Protein AF-A0A3A5HER8-F1 (afdb_monomer)

Sequence (138 aa):
MHWGRLGAILGGTGLFFTIILIFAYPQL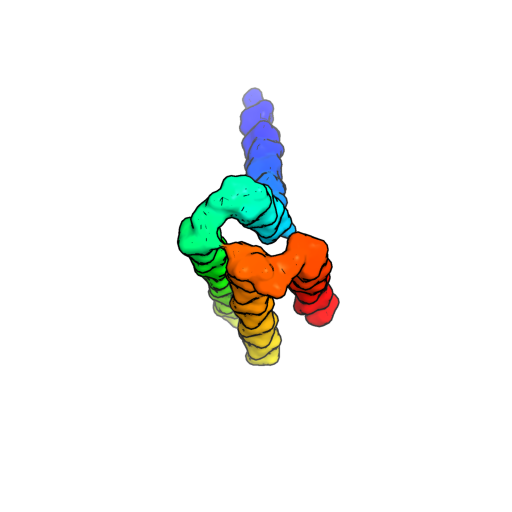DFDQQLIISAENDASSSFLISQIENESIKERITAKNKFMLFLLNTKYWFQIGKFDESDIVFQRKLYEQEISLIDEQEQLRKDFVAKKITRDEFLINSMQYKKGFFFDRLG

Mean predicted aligned error: 11.9 Å

Foldseek 3Di:
DPPPPVCCVVVVVVVVVVVVVCVVDPPVVLLVVLVVCLVVVNDLVVSLVVLVVVLVVQLVVLVVVLVVVVVCLVVVPVPHDDDPVVNVLSVVVSVVSNVLSVVLSVLSSCVSVVVDDPVRSVVVVVVSVVVNVPSVPD

Nearest PDB structures (foldseek):
  5j0l-assembly1_A  TM=4.727E-01  e=4.514E+00  synthetic construct
  2y3d-assembly1_A  TM=3.557E-01  e=8.432E+00  Cupriavidus metallidurans CH34
  6w4k-assembly1_A  TM=3.183E-01  e=7.966E+00  Homo sapiens

pLDDT: mean 74.6, std 18.65, range [34.53, 95.75]

Solvent-accessible surface area (backbone atoms only — not comparable to full-atom values): 7851 Å² total; per-residue (Å²): 143,71,73,75,62,59,56,53,52,55,52,49,51,50,50,50,49,50,53,48,4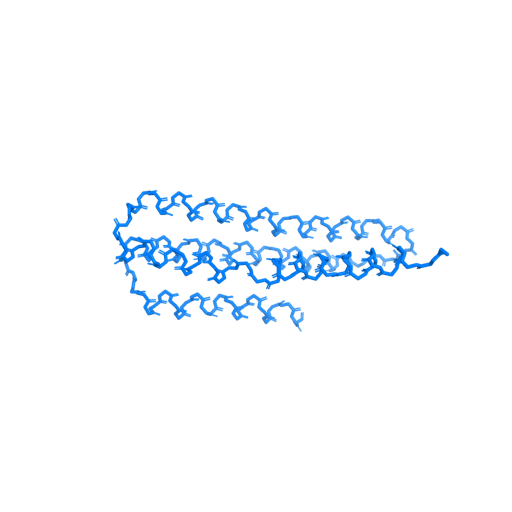7,55,72,73,60,59,65,70,58,54,57,50,53,49,50,54,40,53,76,68,67,50,56,54,71,60,53,48,53,53,47,52,54,50,44,49,52,52,50,51,50,53,50,50,53,53,51,52,49,54,48,50,56,59,64,64,41,80,77,49,92,78,63,70,66,58,58,56,51,53,48,51,53,49,53,50,54,50,53,50,48,55,52,51,45,49,52,53,47,36,39,59,66,65,74,44,51,71,66,58,48,54,54,53,55,49,49,53,55,50,53,66,57,55,71,72,75,113

Secondary structure (DSSP, 8-state):
--HHHHHHHHHHHHHHHHHHHHHHS-HHHHHHHHHHHHHTT--HHHHHHHHHHHHHHHHHHHHHHHHHHHHHHHHHGGGS---HHHHHHHHHHHHHHHHHHHHHHHHHHHHHTTSS-HHHHHHHHHHHHHHHHHTT--

Radius of gyration: 19.62 Å; Cα contacts (8 Å, |Δi|>4): 50; chains: 1; bounding box: 65×27×50 Å

Structure (mmCIF, N/CA/C/O backbone):
data_AF-A0A3A5HER8-F1
#
_entry.id   AF-A0A3A5HER8-F1
#
loop_
_atom_site.group_PDB
_atom_site.id
_atom_site.type_symbol
_atom_site.label_atom_id
_atom_site.label_alt_id
_atom_site.label_comp_id
_atom_site.label_asym_id
_atom_site.label_entity_id
_atom_site.label_seq_id
_atom_site.pdbx_PDB_ins_code
_atom_site.Cartn_x
_atom_site.Cartn_y
_atom_site.Cartn_z
_atom_site.occupancy
_atom_site.B_iso_or_equiv
_atom_site.auth_seq_id
_atom_site.auth_comp_id
_atom_site.auth_asym_id
_atom_site.auth_atom_id
_atom_site.pdbx_PDB_model_num
ATOM 1 N N . MET A 1 1 ? 49.122 -1.117 10.023 1.00 45.06 1 MET A N 1
ATOM 2 C CA . MET A 1 1 ? 47.918 -0.354 9.616 1.00 45.06 1 MET A CA 1
ATOM 3 C C . MET A 1 1 ? 47.073 -1.191 8.652 1.00 45.06 1 MET A C 1
ATOM 5 O O . MET A 1 1 ? 47.276 -1.077 7.458 1.00 45.06 1 MET A O 1
ATOM 9 N N . HIS A 1 2 ? 46.159 -2.050 9.124 1.00 48.28 2 HIS A N 1
ATOM 10 C CA . HIS A 1 2 ? 45.201 -2.735 8.222 1.00 48.28 2 HIS A CA 1
ATOM 11 C C . HIS A 1 2 ? 43.795 -2.974 8.811 1.00 48.28 2 HIS A C 1
ATOM 13 O O . HIS A 1 2 ? 42.893 -3.362 8.077 1.00 48.28 2 HIS A O 1
ATOM 19 N N . TRP A 1 3 ? 43.550 -2.650 10.085 1.00 43.41 3 TRP A N 1
ATOM 20 C CA . TRP A 1 3 ? 42.265 -2.918 10.750 1.00 43.41 3 TRP A CA 1
ATOM 21 C C . TRP A 1 3 ? 41.130 -1.938 10.401 1.00 43.41 3 TRP A C 1
ATOM 23 O O . TRP A 1 3 ? 39.962 -2.279 10.549 1.00 43.41 3 TRP A O 1
ATOM 33 N N . GLY A 1 4 ? 41.440 -0.750 9.871 1.00 47.69 4 GLY A N 1
ATOM 34 C CA . GLY A 1 4 ? 40.425 0.268 9.556 1.00 47.69 4 GLY A CA 1
ATOM 35 C C . GLY A 1 4 ? 39.581 -0.012 8.305 1.00 47.69 4 GLY A C 1
ATOM 36 O O . GLY A 1 4 ? 38.517 0.574 8.146 1.00 47.69 4 GLY A O 1
ATOM 37 N N . ARG A 1 5 ? 40.025 -0.908 7.410 1.00 45.34 5 ARG A N 1
ATOM 38 C CA . ARG A 1 5 ? 39.337 -1.172 6.130 1.00 45.34 5 ARG A CA 1
ATOM 39 C C . ARG A 1 5 ? 38.265 -2.263 6.218 1.00 45.34 5 ARG A C 1
ATOM 41 O O . ARG A 1 5 ? 37.264 -2.167 5.521 1.00 45.34 5 ARG A O 1
ATOM 48 N N . LEU A 1 6 ? 38.431 -3.254 7.097 1.00 43.12 6 LEU A N 1
ATOM 49 C CA . LEU A 1 6 ? 37.456 -4.342 7.269 1.00 43.12 6 LEU A CA 1
ATOM 50 C C . LEU A 1 6 ? 36.200 -3.894 8.037 1.00 43.12 6 LEU A C 1
ATOM 52 O O . LEU A 1 6 ? 35.096 -4.302 7.686 1.00 43.12 6 LEU A O 1
ATOM 56 N N . GLY A 1 7 ? 36.343 -2.995 9.019 1.00 44.88 7 GLY A N 1
ATOM 57 C CA . GLY A 1 7 ? 35.205 -2.443 9.769 1.00 44.88 7 GLY A CA 1
ATOM 58 C C . GLY A 1 7 ? 34.277 -1.561 8.925 1.00 44.88 7 GLY A C 1
ATOM 59 O O . GLY A 1 7 ? 33.065 -1.584 9.119 1.00 44.88 7 GLY A O 1
ATOM 60 N N . ALA A 1 8 ? 34.821 -0.843 7.937 1.00 50.16 8 ALA A N 1
ATOM 61 C CA . ALA A 1 8 ? 34.031 -0.018 7.023 1.00 50.16 8 ALA A CA 1
ATOM 62 C C . ALA A 1 8 ? 33.209 -0.858 6.030 1.00 50.16 8 ALA A C 1
ATOM 64 O O . ALA A 1 8 ? 32.078 -0.498 5.715 1.00 50.16 8 ALA A O 1
ATOM 65 N N . ILE A 1 9 ? 33.748 -1.996 5.575 1.00 51.62 9 ILE A N 1
ATOM 66 C CA . ILE A 1 9 ? 33.039 -2.907 4.667 1.00 51.62 9 ILE A CA 1
ATOM 67 C C . ILE A 1 9 ? 31.915 -3.622 5.420 1.00 51.62 9 ILE A C 1
ATOM 69 O O . ILE A 1 9 ? 30.790 -3.610 4.939 1.00 51.62 9 ILE A O 1
ATOM 73 N N . LEU A 1 10 ? 32.177 -4.142 6.628 1.00 48.50 10 LEU A N 1
ATOM 74 C CA . LEU A 1 10 ? 31.157 -4.808 7.452 1.00 48.50 10 LEU A CA 1
ATOM 75 C C . LEU A 1 10 ? 30.068 -3.841 7.947 1.00 48.50 10 LEU A C 1
ATOM 77 O O . LEU A 1 10 ? 28.888 -4.191 7.929 1.00 48.50 10 LEU A O 1
ATOM 81 N N . GLY A 1 11 ? 30.438 -2.613 8.327 1.00 46.88 11 GLY A N 1
ATOM 82 C CA . GLY A 1 11 ? 29.486 -1.565 8.705 1.00 46.88 11 GLY A CA 1
ATOM 83 C C . GLY A 1 11 ? 28.643 -1.074 7.526 1.00 46.88 11 GLY A C 1
ATOM 84 O O . GLY A 1 11 ? 27.438 -0.885 7.673 1.00 46.88 11 GLY A O 1
ATOM 85 N N . GLY A 1 12 ? 29.252 -0.943 6.342 1.00 43.81 12 GLY A N 1
ATOM 86 C CA . GLY A 1 12 ? 28.567 -0.565 5.106 1.00 43.81 12 GLY A CA 1
ATOM 87 C C . GLY A 1 12 ? 27.607 -1.642 4.602 1.00 43.81 12 GLY A C 1
ATOM 88 O O . GLY A 1 12 ? 26.477 -1.322 4.248 1.00 43.81 12 GLY A O 1
ATOM 89 N N . THR A 1 13 ? 27.997 -2.921 4.639 1.00 51.28 13 THR A N 1
ATOM 90 C CA . THR A 1 13 ? 27.095 -4.030 4.290 1.00 51.28 13 THR A CA 1
ATOM 91 C C . THR A 1 13 ? 25.986 -4.217 5.317 1.00 51.28 13 THR A C 1
ATOM 93 O O . THR A 1 13 ? 24.866 -4.513 4.925 1.00 51.28 13 THR A O 1
ATOM 96 N N . GLY A 1 14 ? 26.251 -3.998 6.609 1.00 42.50 14 GLY A N 1
ATOM 97 C CA . GLY A 1 14 ? 25.222 -4.050 7.652 1.00 42.50 14 GLY A CA 1
ATOM 98 C C . GLY A 1 14 ? 24.157 -2.968 7.469 1.00 42.50 14 GLY A C 1
ATOM 99 O O . GLY A 1 14 ? 22.970 -3.276 7.507 1.00 42.50 14 GLY A O 1
ATOM 100 N N . LEU A 1 15 ? 24.575 -1.730 7.179 1.00 48.50 15 LEU A N 1
ATOM 101 C CA . LEU A 1 15 ? 23.672 -0.623 6.843 1.00 48.50 15 LEU A CA 1
ATOM 102 C C . LEU A 1 15 ? 22.938 -0.849 5.518 1.00 48.50 15 LEU A C 1
ATOM 104 O O . LEU A 1 15 ? 21.759 -0.545 5.406 1.00 48.50 15 LEU A O 1
ATOM 108 N N . PHE A 1 16 ? 23.607 -1.421 4.520 1.00 44.38 16 PHE A N 1
ATOM 109 C CA . PHE A 1 16 ? 22.978 -1.775 3.251 1.00 44.38 16 PHE A CA 1
ATOM 110 C C . PHE A 1 16 ? 21.916 -2.870 3.435 1.00 44.38 16 PHE A C 1
ATOM 112 O O . PHE A 1 16 ? 20.828 -2.752 2.882 1.00 44.38 16 PHE A O 1
ATOM 119 N N . PHE A 1 17 ? 22.169 -3.879 4.277 1.00 47.88 17 PHE A N 1
ATOM 120 C CA . PHE A 1 17 ? 21.190 -4.915 4.618 1.00 47.88 17 PHE A CA 1
ATOM 121 C C . PHE A 1 17 ? 20.039 -4.389 5.483 1.00 47.88 17 PHE A C 1
ATOM 123 O O . PHE A 1 17 ? 18.906 -4.794 5.252 1.00 47.88 17 PHE A O 1
ATOM 130 N N . THR A 1 18 ? 20.268 -3.471 6.429 1.00 47.62 18 THR A N 1
ATOM 131 C CA . THR A 1 18 ? 19.168 -2.861 7.202 1.00 47.62 18 THR A CA 1
ATOM 132 C C . THR A 1 18 ? 18.325 -1.920 6.351 1.00 47.62 18 THR A C 1
ATOM 134 O O . THR A 1 18 ? 17.105 -1.956 6.452 1.00 47.62 18 THR A O 1
ATOM 137 N N . ILE A 1 19 ? 18.939 -1.145 5.455 1.00 52.19 19 ILE A N 1
ATOM 138 C CA . ILE A 1 19 ? 18.223 -0.316 4.479 1.00 52.19 19 ILE A CA 1
ATOM 139 C C . ILE A 1 19 ? 17.414 -1.211 3.528 1.00 52.19 19 ILE A C 1
ATOM 141 O O . ILE A 1 19 ? 16.231 -0.957 3.319 1.00 52.19 19 ILE A O 1
ATOM 145 N N . ILE A 1 20 ? 17.990 -2.310 3.025 1.00 47.06 20 ILE A N 1
ATOM 146 C CA . ILE A 1 20 ? 17.255 -3.301 2.225 1.00 47.06 20 ILE A CA 1
ATOM 147 C C . ILE A 1 20 ? 16.123 -3.945 3.030 1.00 47.06 20 ILE A C 1
ATOM 149 O O . ILE A 1 20 ? 15.055 -4.129 2.469 1.00 47.06 20 ILE A O 1
ATOM 153 N N . LEU A 1 21 ? 16.296 -4.244 4.321 1.00 42.44 21 LEU A N 1
ATOM 154 C CA . LEU A 1 21 ? 15.233 -4.803 5.168 1.00 42.44 21 LEU A CA 1
ATOM 155 C C . LEU A 1 21 ? 14.097 -3.801 5.427 1.00 42.44 21 LEU A C 1
ATOM 157 O O . LEU A 1 21 ? 12.934 -4.195 5.397 1.00 42.44 21 LEU A O 1
ATOM 161 N N . ILE A 1 22 ? 14.412 -2.512 5.583 1.00 46.56 22 ILE A N 1
ATOM 162 C CA . ILE A 1 22 ? 13.422 -1.424 5.670 1.00 46.56 22 ILE A CA 1
ATOM 163 C C . ILE A 1 22 ? 12.632 -1.308 4.357 1.00 46.56 22 ILE A C 1
ATOM 165 O O . ILE A 1 22 ? 11.423 -1.096 4.382 1.00 46.56 22 ILE A O 1
ATOM 169 N N . PHE A 1 23 ? 13.280 -1.514 3.206 1.00 43.94 23 PHE A N 1
ATOM 170 C CA . PHE A 1 23 ? 12.606 -1.541 1.902 1.00 43.94 23 PHE A CA 1
ATOM 171 C C . PHE A 1 23 ? 11.948 -2.892 1.560 1.00 43.94 23 PHE A C 1
ATOM 173 O O . PHE A 1 23 ? 11.058 -2.931 0.710 1.00 43.94 23 PHE A O 1
ATOM 180 N N . ALA A 1 24 ? 12.353 -3.989 2.208 1.00 41.62 24 ALA A N 1
ATOM 181 C CA . ALA A 1 24 ? 11.819 -5.333 1.990 1.00 41.62 24 ALA A CA 1
ATOM 182 C C . ALA A 1 24 ? 10.585 -5.638 2.854 1.00 41.62 24 ALA A C 1
ATOM 184 O O . ALA A 1 24 ? 9.842 -6.555 2.511 1.00 41.62 24 ALA A O 1
ATOM 185 N N . TYR A 1 25 ? 10.335 -4.877 3.930 1.00 49.22 25 TYR A N 1
ATOM 186 C CA . TYR A 1 25 ? 9.201 -5.101 4.840 1.00 49.22 25 TYR A CA 1
ATOM 187 C C . TYR A 1 25 ? 8.514 -3.814 5.364 1.00 49.22 25 TYR A C 1
ATOM 189 O O . TYR A 1 25 ? 8.502 -3.592 6.572 1.00 49.22 25 TYR A O 1
ATOM 197 N N . PRO A 1 26 ? 7.872 -2.963 4.534 1.00 47.41 26 PRO A N 1
ATOM 198 C CA . PRO A 1 26 ? 7.363 -1.684 5.045 1.00 47.41 26 PRO A CA 1
ATOM 199 C C . PRO A 1 26 ? 5.884 -1.693 5.470 1.00 47.41 26 PRO A C 1
ATOM 201 O O . PRO A 1 26 ? 5.496 -0.920 6.334 1.00 47.41 26 PRO A O 1
ATOM 204 N N . GLN A 1 27 ? 5.025 -2.552 4.915 1.00 51.25 27 GLN A N 1
ATOM 205 C CA . GLN A 1 27 ? 3.573 -2.382 5.117 1.00 51.25 27 GLN A CA 1
ATOM 206 C C . GLN A 1 27 ? 3.008 -3.014 6.390 1.00 51.25 27 GLN A C 1
ATOM 208 O O . GLN A 1 27 ? 1.946 -2.610 6.859 1.00 51.25 27 GLN A O 1
ATOM 213 N N . LEU A 1 28 ? 3.695 -4.010 6.960 1.00 53.72 28 LEU A N 1
ATOM 214 C CA . LEU A 1 28 ? 3.212 -4.696 8.162 1.00 53.72 28 LEU A CA 1
ATOM 215 C C . LEU A 1 28 ? 3.232 -3.794 9.402 1.00 53.72 28 LEU A C 1
ATOM 217 O O . LEU A 1 28 ? 2.404 -3.992 10.284 1.00 53.72 28 LEU A O 1
ATOM 221 N N . ASP A 1 29 ? 4.136 -2.814 9.447 1.00 75.25 29 ASP A N 1
ATOM 222 C CA . ASP A 1 29 ? 4.294 -1.928 10.601 1.00 75.25 29 ASP A CA 1
ATOM 223 C C . ASP A 1 29 ? 3.197 -0.851 10.632 1.00 75.25 29 ASP A C 1
ATOM 225 O O . ASP A 1 29 ? 2.514 -0.684 11.642 1.00 75.25 29 ASP A O 1
ATOM 229 N N . PHE A 1 30 ? 2.915 -0.203 9.493 1.00 85.50 30 PHE A N 1
ATOM 230 C CA . PHE A 1 30 ? 1.848 0.799 9.423 1.00 85.50 30 PHE A CA 1
ATOM 231 C C . PHE A 1 30 ? 0.468 0.205 9.733 1.00 85.50 30 PHE A C 1
ATOM 233 O O . PHE A 1 30 ? -0.275 0.770 10.533 1.00 85.50 30 PHE A O 1
ATOM 240 N N . ASP A 1 31 ? 0.124 -0.949 9.151 1.00 88.19 31 ASP A N 1
ATOM 241 C CA . ASP A 1 31 ? -1.187 -1.572 9.378 1.00 88.19 31 ASP A CA 1
ATOM 242 C C . ASP A 1 31 ? -1.380 -1.971 10.856 1.00 88.19 31 ASP A C 1
ATOM 244 O O . ASP A 1 31 ? -2.475 -1.832 11.399 1.00 88.19 31 ASP A O 1
ATOM 248 N N . GLN A 1 32 ? -0.322 -2.426 11.538 1.00 85.81 32 GLN A N 1
ATOM 249 C CA . GLN A 1 32 ? -0.372 -2.730 12.973 1.00 85.81 32 GLN A CA 1
ATOM 250 C C . GLN A 1 32 ? -0.542 -1.466 13.822 1.00 85.81 32 GLN A C 1
ATOM 252 O O . GLN A 1 32 ? -1.378 -1.441 14.728 1.00 85.81 32 GLN A O 1
ATOM 257 N N . GLN A 1 33 ? 0.205 -0.404 13.510 1.00 85.56 33 GLN A N 1
ATOM 258 C CA . GLN A 1 33 ? 0.073 0.894 14.177 1.00 85.56 33 GLN A CA 1
ATOM 259 C C . GLN A 1 33 ? -1.318 1.503 13.968 1.00 85.56 33 GLN A C 1
ATOM 261 O O . GLN A 1 33 ? -1.882 2.094 14.894 1.00 85.56 33 GLN A O 1
ATOM 266 N N . LEU A 1 34 ? -1.901 1.321 12.780 1.00 88.25 34 LEU A N 1
ATOM 267 C CA . LEU A 1 34 ? -3.258 1.746 12.460 1.00 88.25 34 LEU A CA 1
ATOM 268 C C . LEU A 1 34 ? -4.294 1.015 13.321 1.00 88.25 34 LEU A C 1
ATOM 270 O O . LEU A 1 34 ? -5.160 1.670 13.898 1.00 88.25 34 LEU A O 1
ATOM 274 N N . ILE A 1 35 ? -4.180 -0.313 13.449 1.00 87.62 35 ILE A N 1
ATOM 275 C CA . ILE A 1 35 ? -5.048 -1.127 14.317 1.00 87.62 35 ILE A CA 1
ATOM 276 C C . ILE A 1 35 ? -4.969 -0.638 15.762 1.00 87.62 35 ILE A C 1
ATOM 278 O O . ILE A 1 35 ? -5.999 -0.310 16.345 1.00 87.62 35 ILE A O 1
ATOM 282 N N . ILE A 1 36 ? -3.757 -0.512 16.311 1.00 84.94 36 ILE A N 1
ATOM 283 C CA . ILE A 1 36 ? -3.554 -0.058 17.694 1.00 84.94 36 ILE A CA 1
ATOM 284 C C . ILE A 1 36 ? -4.166 1.332 17.897 1.00 84.94 36 ILE A C 1
ATOM 286 O O . ILE A 1 36 ? -4.825 1.585 18.901 1.00 84.94 36 ILE A O 1
ATOM 290 N N . SER A 1 37 ? -3.975 2.248 16.949 1.00 83.25 37 SER A N 1
ATOM 291 C CA . SER A 1 37 ? -4.486 3.616 17.075 1.00 83.25 37 SER A CA 1
ATOM 292 C C . SER A 1 37 ? -6.015 3.673 16.984 1.00 83.25 37 SER A C 1
ATOM 294 O O . SER A 1 37 ? -6.644 4.427 17.724 1.00 83.25 37 SER A O 1
ATOM 296 N N . ALA A 1 38 ? -6.621 2.860 16.114 1.00 82.38 38 ALA A N 1
ATOM 297 C CA . ALA A 1 38 ? -8.073 2.750 15.992 1.00 82.38 38 ALA A CA 1
ATOM 298 C C . ALA A 1 38 ? -8.718 2.104 17.234 1.00 82.38 38 ALA A C 1
ATOM 300 O O . ALA A 1 38 ? -9.786 2.540 17.657 1.00 82.38 38 ALA A O 1
ATOM 301 N N . GLU A 1 39 ? -8.065 1.106 17.839 1.00 83.50 39 GLU A N 1
ATOM 302 C CA . GLU A 1 39 ? -8.505 0.455 19.085 1.00 83.50 39 GLU A CA 1
ATOM 303 C C . GLU A 1 39 ? -8.391 1.376 20.310 1.00 83.50 39 GLU A C 1
ATOM 305 O O . GLU A 1 39 ? -9.162 1.234 21.253 1.00 83.50 39 GLU A O 1
ATOM 310 N N . ASN A 1 40 ? -7.475 2.349 20.285 1.00 84.81 40 ASN A N 1
ATOM 311 C CA . ASN A 1 40 ? -7.328 3.376 21.323 1.00 84.81 40 ASN A CA 1
ATOM 312 C C . ASN A 1 40 ? -8.185 4.636 21.066 1.00 84.81 40 ASN A C 1
ATOM 314 O O . ASN A 1 40 ? -7.873 5.709 21.584 1.00 84.81 40 ASN A O 1
ATOM 318 N N . ASP A 1 41 ? -9.237 4.524 20.247 1.00 82.12 41 ASP A N 1
ATOM 319 C CA . ASP A 1 41 ? -10.190 5.598 19.925 1.00 82.12 41 ASP A CA 1
ATOM 320 C C . ASP A 1 41 ? -9.546 6.891 19.377 1.00 82.12 41 ASP A C 1
ATOM 322 O O . ASP A 1 41 ? -10.049 8.003 19.577 1.00 82.12 41 ASP A O 1
ATOM 326 N N . ALA A 1 42 ? -8.439 6.775 18.633 1.00 81.44 42 ALA A N 1
ATOM 327 C CA . ALA A 1 42 ? -7.908 7.915 17.895 1.00 81.44 42 ALA A CA 1
ATOM 328 C C . ALA A 1 42 ? -8.938 8.425 16.871 1.00 81.44 42 ALA A C 1
ATOM 330 O O . ALA A 1 42 ? -9.673 7.655 16.249 1.00 81.44 42 ALA A O 1
ATOM 331 N N . SER A 1 43 ? -8.975 9.746 16.666 1.00 85.38 43 SER A N 1
ATOM 332 C CA . SER A 1 43 ? -9.933 10.366 15.745 1.00 85.38 43 SER A CA 1
ATOM 333 C C . SER A 1 43 ? -9.819 9.777 14.338 1.00 85.38 43 SER A C 1
ATOM 335 O O . SER A 1 43 ? -8.744 9.815 13.732 1.00 85.38 43 SER A O 1
ATOM 337 N N . SER A 1 44 ? -10.942 9.333 13.767 1.00 85.12 44 SER A N 1
ATOM 338 C CA . SER A 1 44 ? -10.987 8.815 12.396 1.00 85.12 44 SER A CA 1
ATOM 339 C C . SER A 1 44 ? -10.439 9.820 11.377 1.00 85.12 44 SER A C 1
ATOM 341 O O . SER A 1 44 ? -9.772 9.417 10.433 1.00 85.12 44 SER A O 1
ATOM 343 N N . SER A 1 45 ? -10.639 11.129 11.580 1.00 82.94 45 SER A N 1
ATOM 344 C CA . SER A 1 45 ? -10.088 12.160 10.685 1.00 82.94 45 SER A CA 1
ATOM 345 C C . SER A 1 45 ? -8.558 12.216 10.712 1.00 82.94 45 SER A C 1
ATOM 347 O O . SER A 1 45 ? -7.924 12.394 9.673 1.00 82.94 45 SER A O 1
ATOM 349 N N . PHE A 1 46 ? -7.960 12.022 11.889 1.00 84.44 46 PHE A N 1
ATOM 350 C CA . PHE A 1 46 ? -6.511 11.966 12.049 1.00 84.44 46 PHE A CA 1
ATOM 351 C C . PHE A 1 46 ? -5.944 10.708 11.385 1.00 84.44 46 PHE A C 1
ATOM 353 O O . PHE A 1 46 ? -4.988 10.794 10.617 1.00 84.44 46 PHE A O 1
ATOM 360 N N . LEU A 1 47 ? -6.573 9.555 11.622 1.00 86.12 47 LEU A N 1
ATOM 361 C CA . LEU A 1 47 ? -6.154 8.283 11.036 1.00 86.12 47 LEU A CA 1
ATOM 362 C C . LEU A 1 47 ? -6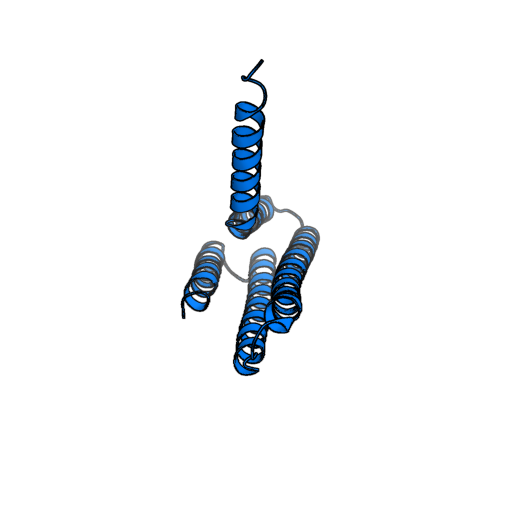.285 8.273 9.507 1.00 86.12 47 LEU A C 1
ATOM 364 O O . LEU A 1 47 ? -5.379 7.795 8.831 1.00 86.12 47 LEU A O 1
ATOM 368 N N . ILE A 1 48 ? -7.348 8.861 8.949 1.00 91.94 48 ILE A N 1
ATOM 369 C CA . ILE A 1 48 ? -7.511 9.015 7.494 1.00 91.94 48 ILE A CA 1
ATOM 370 C C . ILE A 1 48 ? -6.355 9.823 6.894 1.00 91.94 48 ILE A C 1
ATOM 372 O O . ILE A 1 48 ? -5.786 9.409 5.888 1.00 91.94 48 ILE A O 1
ATOM 376 N N . SER A 1 49 ? -5.944 10.921 7.534 1.00 87.00 49 SER A N 1
ATOM 377 C CA . SER A 1 49 ? -4.800 11.707 7.056 1.00 87.00 49 SER A CA 1
ATOM 378 C C . SER A 1 49 ? -3.488 10.912 7.095 1.00 87.00 49 SER A C 1
ATOM 380 O O . SER A 1 49 ? -2.678 11.008 6.173 1.00 87.00 49 SER A O 1
ATOM 382 N N . GLN A 1 50 ? -3.275 10.082 8.123 1.00 88.31 50 GLN A N 1
ATOM 383 C CA . GLN A 1 50 ? -2.112 9.185 8.185 1.00 88.31 50 GLN A CA 1
ATOM 384 C C . GLN A 1 50 ? -2.137 8.141 7.059 1.00 88.31 50 GLN A C 1
ATOM 386 O O . GLN A 1 50 ? -1.115 7.920 6.414 1.00 88.31 50 GLN A O 1
ATOM 391 N N . ILE A 1 51 ? -3.304 7.551 6.781 1.00 91.19 51 ILE A N 1
ATOM 392 C CA . ILE A 1 51 ? -3.502 6.593 5.683 1.00 91.19 51 ILE A CA 1
ATOM 393 C C . ILE A 1 51 ? -3.172 7.227 4.327 1.00 91.19 51 ILE A C 1
ATOM 395 O O . ILE A 1 51 ? -2.463 6.624 3.521 1.00 91.19 51 ILE A O 1
ATOM 399 N N . GLU A 1 52 ? -3.654 8.441 4.071 1.00 92.12 52 GLU A N 1
ATOM 400 C CA . GLU A 1 52 ? -3.400 9.154 2.813 1.00 92.12 52 GLU A CA 1
ATOM 401 C C . GLU A 1 52 ? -1.914 9.467 2.637 1.00 92.12 52 GLU A C 1
ATOM 403 O O . GLU A 1 52 ? -1.344 9.219 1.573 1.00 92.12 52 GLU A O 1
ATOM 408 N N . ASN A 1 53 ? -1.259 9.939 3.701 1.00 90.06 53 ASN A N 1
ATOM 409 C CA . ASN A 1 53 ? 0.176 10.203 3.689 1.00 90.06 53 ASN A CA 1
ATOM 410 C C . ASN A 1 53 ? 0.989 8.937 3.411 1.00 90.06 53 ASN A C 1
ATOM 412 O O . ASN A 1 53 ? 1.939 8.981 2.629 1.00 90.06 53 ASN A O 1
ATOM 416 N N . GLU A 1 54 ? 0.627 7.811 4.026 1.00 89.00 54 GLU A N 1
ATOM 417 C CA . GLU A 1 54 ? 1.315 6.545 3.785 1.00 89.00 54 GLU A CA 1
ATOM 418 C C . GLU A 1 54 ? 1.110 6.061 2.348 1.00 89.00 54 GLU A C 1
ATOM 420 O O . GLU A 1 54 ? 2.073 5.738 1.653 1.00 89.00 54 GLU A O 1
ATOM 425 N N . SER A 1 55 ? -0.119 6.139 1.845 1.00 91.62 55 SER A N 1
ATOM 426 C CA . SER A 1 55 ? -0.451 5.742 0.473 1.00 91.62 55 SER A CA 1
ATOM 427 C C . SER A 1 55 ? 0.285 6.611 -0.559 1.00 91.62 55 SER A C 1
ATOM 429 O O . SER A 1 55 ? 0.756 6.118 -1.582 1.00 91.62 55 SER A O 1
ATOM 431 N N . ILE A 1 56 ? 0.487 7.906 -0.285 1.00 92.56 56 ILE A N 1
ATOM 432 C CA . ILE A 1 56 ? 1.339 8.777 -1.113 1.00 92.56 56 ILE A CA 1
ATOM 433 C C . ILE A 1 56 ? 2.794 8.283 -1.136 1.00 92.56 56 ILE A C 1
ATOM 435 O O . ILE A 1 56 ? 3.395 8.228 -2.213 1.00 92.56 56 ILE A O 1
ATOM 439 N N . LYS A 1 57 ? 3.375 7.903 0.010 1.00 89.19 57 LYS A N 1
ATOM 440 C CA . LYS A 1 57 ? 4.751 7.368 0.059 1.00 89.19 57 LYS A CA 1
ATOM 441 C C . LYS A 1 57 ? 4.878 6.062 -0.722 1.00 89.19 57 LYS A C 1
ATOM 443 O O . LYS A 1 57 ? 5.860 5.886 -1.451 1.00 89.19 57 LYS A O 1
ATOM 448 N N . GLU A 1 58 ? 3.894 5.173 -0.605 1.00 88.56 58 GLU A N 1
ATOM 449 C CA . GLU A 1 58 ? 3.840 3.916 -1.356 1.00 88.56 58 GLU A CA 1
ATOM 450 C C . GLU A 1 58 ? 3.805 4.194 -2.872 1.00 88.56 58 GLU A C 1
ATOM 452 O O . GLU A 1 58 ? 4.651 3.680 -3.612 1.00 88.56 58 GLU A O 1
ATOM 457 N N . ARG A 1 59 ? 2.935 5.107 -3.336 1.00 92.44 59 ARG A N 1
ATOM 458 C CA . ARG A 1 59 ? 2.858 5.514 -4.756 1.00 92.44 59 ARG A CA 1
ATOM 459 C C . ARG A 1 59 ? 4.160 6.137 -5.264 1.00 92.44 59 ARG A C 1
ATOM 461 O O . ARG A 1 59 ? 4.606 5.823 -6.370 1.00 92.44 59 ARG A O 1
ATOM 468 N N . ILE A 1 60 ? 4.795 7.009 -4.473 1.00 90.12 60 ILE A N 1
ATOM 469 C CA . ILE A 1 60 ? 6.099 7.608 -4.814 1.00 90.12 60 ILE A CA 1
ATOM 470 C C . ILE A 1 60 ? 7.162 6.517 -4.954 1.00 90.12 60 ILE A C 1
ATOM 472 O O . ILE A 1 60 ? 7.955 6.540 -5.894 1.00 90.12 60 ILE A O 1
ATOM 476 N N . THR A 1 61 ? 7.162 5.542 -4.049 1.00 87.38 61 THR A N 1
ATOM 477 C CA . THR A 1 61 ? 8.104 4.423 -4.076 1.00 87.38 61 THR A CA 1
ATOM 478 C C . THR A 1 61 ? 7.914 3.566 -5.327 1.00 87.38 61 THR A C 1
ATOM 480 O O . THR A 1 61 ? 8.892 3.307 -6.031 1.00 87.38 61 THR A O 1
ATOM 483 N N . ALA A 1 62 ? 6.675 3.190 -5.660 1.00 85.69 62 ALA A N 1
ATOM 484 C CA . ALA A 1 62 ? 6.352 2.457 -6.887 1.00 85.69 62 ALA A CA 1
ATOM 485 C C . ALA A 1 62 ? 6.796 3.230 -8.143 1.00 85.69 62 ALA A C 1
ATOM 487 O O . ALA A 1 62 ? 7.485 2.694 -9.013 1.00 85.69 62 ALA A O 1
ATOM 488 N N . LYS A 1 63 ? 6.500 4.536 -8.196 1.00 90.38 63 LYS A N 1
ATOM 489 C CA . LYS A 1 63 ? 6.921 5.410 -9.300 1.00 90.38 63 LYS A CA 1
ATOM 490 C C . LYS A 1 63 ? 8.441 5.456 -9.438 1.00 90.38 63 LYS A C 1
ATOM 492 O O . LYS A 1 63 ? 8.958 5.364 -10.549 1.00 90.38 63 LYS A O 1
ATOM 497 N N . ASN A 1 64 ? 9.163 5.593 -8.327 1.00 86.19 64 ASN A N 1
ATOM 498 C CA . ASN A 1 64 ? 10.621 5.642 -8.335 1.00 86.19 64 ASN A CA 1
ATOM 499 C C . ASN A 1 64 ? 11.223 4.336 -8.856 1.00 86.19 64 ASN A C 1
ATOM 501 O O . ASN A 1 64 ? 12.142 4.401 -9.667 1.00 86.19 64 ASN A O 1
ATOM 505 N N . LYS A 1 65 ? 10.687 3.171 -8.463 1.00 84.75 65 LYS A N 1
ATOM 506 C CA . LYS A 1 65 ? 11.114 1.867 -9.004 1.00 84.75 65 LYS A CA 1
ATOM 507 C C . LYS A 1 65 ? 10.929 1.800 -10.519 1.00 84.75 65 LYS A C 1
ATOM 509 O O . LYS A 1 65 ? 11.876 1.468 -11.229 1.00 84.75 65 LYS A O 1
ATOM 514 N N . PHE A 1 66 ? 9.745 2.169 -11.012 1.00 87.31 66 PHE A N 1
ATOM 515 C CA . PHE A 1 66 ? 9.454 2.165 -12.446 1.00 87.31 66 PHE A CA 1
ATOM 516 C C . PHE A 1 66 ? 10.373 3.124 -13.218 1.00 87.31 66 PHE A C 1
ATOM 518 O O . PHE A 1 66 ? 10.938 2.764 -14.249 1.00 87.31 66 PHE A O 1
ATOM 525 N N . MET A 1 67 ? 10.618 4.323 -12.684 1.00 86.25 67 MET A N 1
ATOM 526 C CA . MET A 1 67 ? 11.567 5.275 -13.271 1.00 86.25 67 MET A CA 1
ATOM 527 C C . MET A 1 67 ? 13.002 4.740 -13.292 1.00 86.25 67 MET A C 1
ATOM 529 O O . MET A 1 67 ? 13.707 4.931 -14.280 1.00 86.25 67 MET A O 1
ATOM 533 N N . LEU A 1 68 ? 13.440 4.056 -12.232 1.00 84.69 68 LEU A N 1
ATOM 534 C CA . LEU A 1 68 ? 14.760 3.427 -12.160 1.00 84.69 68 LEU A CA 1
ATOM 535 C C . LEU A 1 68 ? 14.906 2.320 -13.206 1.00 84.69 68 LEU A C 1
ATOM 537 O O . LEU A 1 68 ? 15.947 2.240 -13.857 1.00 84.69 68 LEU A O 1
ATOM 541 N N . PHE A 1 69 ? 13.854 1.522 -13.417 1.00 85.81 69 PHE A N 1
ATOM 542 C CA . PHE A 1 69 ? 13.795 0.564 -14.517 1.00 85.81 69 PHE A CA 1
ATOM 543 C C . PHE A 1 69 ? 13.965 1.270 -15.867 1.00 85.81 69 PHE A C 1
ATOM 545 O O . PHE A 1 69 ? 14.878 0.929 -16.609 1.00 85.81 69 PHE A O 1
ATOM 552 N N . LEU A 1 70 ? 13.173 2.308 -16.160 1.00 84.19 70 LEU A N 1
ATOM 553 C CA . LEU A 1 70 ? 13.272 3.044 -17.427 1.00 84.19 70 LEU A CA 1
ATOM 554 C C . LEU A 1 70 ? 14.657 3.666 -17.648 1.00 84.19 70 LEU A C 1
ATOM 556 O O . LEU A 1 70 ? 15.171 3.651 -18.766 1.00 84.19 70 LEU A O 1
ATOM 560 N N . LEU A 1 71 ? 15.273 4.212 -16.596 1.00 83.56 71 LEU A N 1
ATOM 561 C CA . LEU A 1 71 ? 16.624 4.762 -16.666 1.00 83.56 71 LEU A CA 1
ATOM 562 C C . LEU A 1 71 ? 17.646 3.665 -16.952 1.00 83.56 71 LEU A C 1
ATO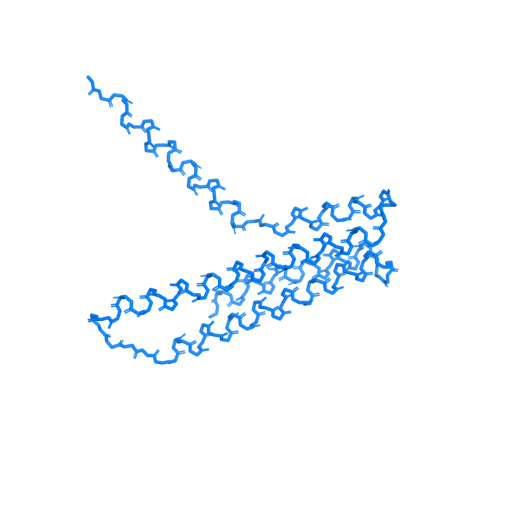M 564 O O . LEU A 1 71 ? 18.430 3.815 -17.884 1.00 83.56 71 LEU A O 1
ATOM 568 N N . ASN A 1 72 ? 17.612 2.551 -16.218 1.00 80.44 72 ASN A N 1
ATOM 569 C CA . ASN A 1 72 ? 18.489 1.409 -16.479 1.00 80.44 72 ASN A CA 1
ATOM 570 C C . ASN A 1 72 ? 18.317 0.900 -17.912 1.00 80.44 72 ASN A C 1
ATOM 572 O O . ASN A 1 72 ? 19.304 0.709 -18.618 1.00 80.44 72 ASN A O 1
ATOM 576 N N . THR A 1 73 ? 17.077 0.784 -18.378 1.00 76.06 73 THR A N 1
ATOM 577 C CA . THR A 1 73 ? 16.757 0.424 -19.757 1.00 76.06 73 THR A CA 1
ATOM 578 C C . THR A 1 73 ? 17.305 1.439 -20.763 1.00 76.06 73 THR A C 1
ATOM 580 O O . THR A 1 73 ? 17.800 1.083 -21.823 1.00 76.06 73 THR A O 1
ATOM 583 N N . LYS A 1 74 ? 17.319 2.730 -20.451 1.00 74.25 74 LYS A N 1
ATOM 584 C CA . LYS A 1 74 ? 17.937 3.722 -21.338 1.00 74.25 74 LYS A CA 1
ATOM 585 C C . LYS A 1 74 ? 19.471 3.638 -21.344 1.00 74.25 74 LYS A C 1
ATOM 587 O O . LYS A 1 74 ? 20.080 3.810 -22.397 1.00 74.25 74 LYS A O 1
ATOM 592 N N . TYR A 1 75 ? 20.091 3.407 -20.186 1.00 69.69 75 TYR A N 1
ATOM 593 C CA . TYR A 1 75 ? 21.549 3.407 -20.022 1.00 69.69 75 TYR A CA 1
ATOM 594 C C . TYR A 1 75 ? 22.212 2.131 -20.554 1.00 69.69 75 TYR A C 1
ATOM 596 O O . TYR A 1 75 ? 23.189 2.218 -21.294 1.00 69.69 75 TYR A O 1
ATOM 604 N N . TRP A 1 76 ? 21.689 0.951 -20.220 1.00 66.12 76 TRP A N 1
ATOM 605 C CA . TRP A 1 76 ? 22.307 -0.326 -20.598 1.00 66.12 76 TRP A CA 1
ATOM 606 C C . TRP A 1 76 ? 22.071 -0.703 -22.067 1.00 66.12 76 TRP A C 1
ATOM 608 O O . TRP A 1 76 ? 22.882 -1.412 -22.660 1.00 66.12 76 TRP A O 1
ATOM 618 N N . PHE A 1 77 ? 21.015 -0.180 -22.694 1.00 64.06 77 PHE A N 1
ATOM 619 C CA . PHE A 1 77 ? 20.650 -0.524 -24.072 1.00 64.06 77 PHE A CA 1
ATOM 620 C C . PHE A 1 77 ? 21.205 0.427 -25.136 1.00 64.06 77 PHE A C 1
ATOM 622 O O . PHE A 1 77 ? 21.015 0.194 -26.325 1.00 64.06 77 PHE A O 1
ATOM 629 N N . GLN A 1 78 ? 22.027 1.413 -24.762 1.00 56.81 78 GLN A N 1
ATOM 630 C CA . GLN A 1 78 ? 22.947 2.017 -25.739 1.00 56.81 78 GLN A CA 1
ATOM 631 C C . GLN A 1 78 ? 23.942 0.985 -26.322 1.00 56.81 78 GLN A C 1
ATOM 633 O O . GLN A 1 78 ? 24.635 1.288 -27.289 1.00 56.81 78 GLN A O 1
ATOM 638 N N . ILE A 1 79 ? 23.993 -0.233 -25.762 1.00 54.91 79 ILE A N 1
ATOM 639 C CA . ILE A 1 79 ? 24.957 -1.295 -26.073 1.00 54.91 79 ILE A CA 1
ATOM 640 C C . ILE A 1 79 ? 24.285 -2.536 -26.729 1.00 54.91 79 ILE A C 1
ATOM 642 O O . ILE A 1 79 ? 24.982 -3.469 -27.122 1.00 54.91 79 ILE A O 1
ATOM 646 N N . GLY A 1 80 ? 22.952 -2.576 -26.915 1.00 56.34 80 GLY A N 1
ATOM 647 C CA . GLY A 1 80 ? 22.247 -3.742 -27.487 1.00 56.34 80 GLY A CA 1
ATOM 648 C C . GLY A 1 80 ? 20.766 -3.508 -27.837 1.00 56.34 80 GLY A C 1
ATOM 649 O O . GLY A 1 80 ? 20.181 -2.509 -27.433 1.00 56.34 80 GLY A O 1
ATOM 650 N N . LYS A 1 81 ? 20.154 -4.424 -28.613 1.00 57.38 81 LYS A N 1
ATOM 651 C CA . LYS A 1 81 ? 18.739 -4.338 -29.037 1.00 57.38 81 LYS A CA 1
ATOM 652 C C . LYS A 1 81 ? 17.795 -4.452 -27.835 1.00 57.38 81 LYS A C 1
ATOM 654 O O . LYS A 1 81 ? 17.903 -5.393 -27.057 1.00 57.38 81 LYS A O 1
ATOM 659 N N . PHE A 1 82 ? 16.872 -3.504 -27.738 1.00 66.56 82 PHE A N 1
ATOM 660 C CA . PHE A 1 82 ? 15.821 -3.445 -26.733 1.00 66.56 82 PHE A CA 1
ATOM 661 C C . PHE A 1 82 ? 14.516 -4.047 -27.280 1.00 66.56 82 PHE A C 1
ATOM 663 O O . PHE A 1 82 ? 14.191 -3.801 -28.444 1.00 66.56 82 PHE A O 1
ATOM 670 N N . ASP A 1 83 ? 13.785 -4.809 -26.463 1.00 70.88 83 ASP A N 1
ATOM 671 C CA . ASP A 1 83 ? 12.442 -5.292 -26.797 1.00 70.88 83 ASP A CA 1
ATOM 672 C C . ASP A 1 83 ? 11.390 -4.389 -26.139 1.00 70.88 83 ASP A C 1
ATOM 674 O O . ASP A 1 83 ? 11.283 -4.309 -24.917 1.00 70.88 83 ASP A O 1
ATOM 678 N N . GLU A 1 84 ? 10.592 -3.695 -26.954 1.00 77.06 84 GLU A N 1
ATOM 679 C CA . GLU A 1 84 ? 9.488 -2.851 -26.480 1.00 77.06 84 GLU A CA 1
ATOM 680 C C . GLU A 1 84 ? 8.493 -3.611 -25.591 1.00 77.06 84 GLU A C 1
ATOM 682 O O . GLU A 1 84 ? 7.841 -2.993 -24.740 1.00 77.06 84 GLU A O 1
ATOM 687 N N . SER A 1 85 ? 8.421 -4.940 -25.728 1.00 81.75 85 SER A N 1
ATOM 688 C CA . SER A 1 85 ? 7.594 -5.802 -24.885 1.00 81.75 85 SER A CA 1
ATOM 689 C C . SER A 1 85 ? 7.947 -5.693 -23.392 1.00 81.75 85 SER A C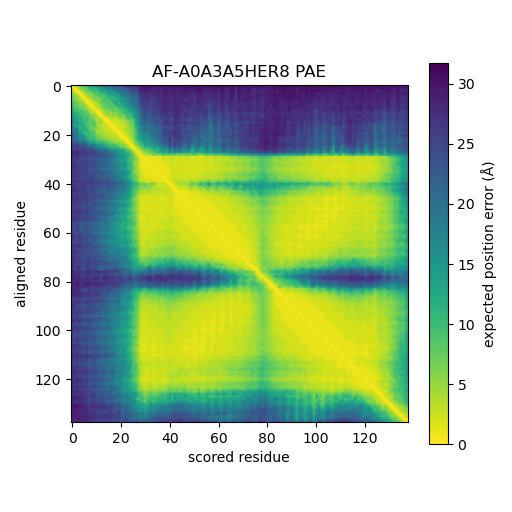 1
ATOM 691 O O . SER A 1 85 ? 7.036 -5.685 -22.558 1.00 81.75 85 SER A O 1
ATOM 693 N N . ASP A 1 86 ? 9.220 -5.461 -23.047 1.00 79.19 86 ASP A N 1
ATOM 694 C CA . ASP A 1 86 ? 9.683 -5.344 -21.660 1.00 79.19 86 ASP A CA 1
ATOM 695 C C . ASP A 1 86 ? 9.176 -4.057 -20.987 1.00 79.19 86 ASP A C 1
ATOM 697 O O . ASP A 1 86 ? 8.790 -4.078 -19.816 1.00 79.19 86 ASP A O 1
ATOM 701 N N . ILE A 1 87 ? 9.111 -2.923 -21.706 1.00 83.69 87 ILE A N 1
ATOM 702 C CA . ILE A 1 87 ? 8.527 -1.683 -21.142 1.00 83.69 87 ILE A CA 1
ATOM 703 C C . ILE A 1 87 ? 7.036 -1.861 -20.935 1.00 83.69 87 ILE A C 1
ATOM 705 O O . ILE A 1 87 ? 6.502 -1.412 -19.922 1.00 83.69 87 ILE A O 1
ATOM 709 N N . VAL A 1 88 ? 6.353 -2.476 -21.902 1.00 87.31 88 VAL A N 1
ATOM 710 C CA . VAL A 1 88 ? 4.908 -2.703 -21.815 1.00 87.31 88 VAL A CA 1
ATOM 711 C C . VAL A 1 88 ? 4.593 -3.595 -20.618 1.00 87.31 88 VAL A C 1
ATOM 713 O O . VAL A 1 88 ? 3.685 -3.276 -19.852 1.00 87.31 88 VAL A O 1
ATOM 716 N N . PHE A 1 89 ? 5.363 -4.663 -20.416 1.00 84.62 89 PHE A N 1
ATOM 717 C CA . PHE A 1 89 ? 5.218 -5.541 -19.262 1.00 84.62 89 PHE A CA 1
ATOM 718 C C . PHE A 1 89 ? 5.474 -4.802 -17.943 1.00 84.62 89 PHE A C 1
ATOM 720 O O . PHE A 1 89 ? 4.615 -4.794 -17.064 1.00 84.62 89 PHE A O 1
ATOM 727 N N . GLN A 1 90 ? 6.595 -4.089 -17.824 1.00 84.81 90 GLN A N 1
ATOM 728 C CA . GLN A 1 90 ? 6.935 -3.368 -16.592 1.00 84.81 90 GLN A CA 1
ATOM 729 C C . GLN A 1 90 ? 5.972 -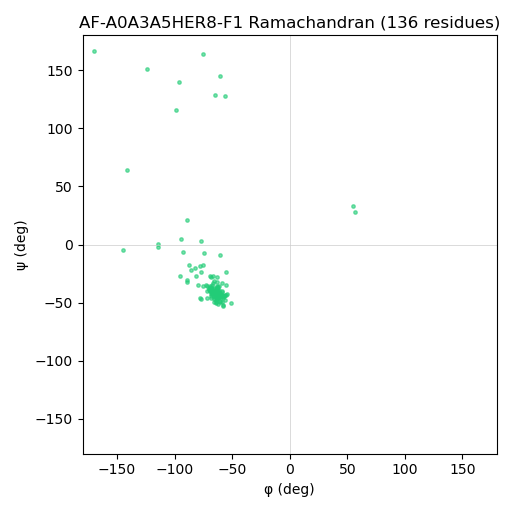2.218 -16.282 1.00 84.81 90 GLN A C 1
ATOM 731 O O . GLN A 1 90 ? 5.700 -1.931 -15.119 1.00 84.81 90 GLN A O 1
ATOM 736 N N . ARG A 1 91 ? 5.408 -1.575 -17.310 1.00 90.06 91 ARG A N 1
ATOM 737 C CA . ARG A 1 91 ? 4.338 -0.588 -17.136 1.00 90.06 91 ARG A CA 1
ATOM 738 C C . ARG A 1 91 ? 3.088 -1.233 -16.544 1.00 90.06 91 ARG A C 1
ATOM 740 O O . ARG A 1 91 ? 2.532 -0.671 -15.610 1.00 90.06 91 ARG A O 1
ATOM 747 N N . LYS A 1 92 ? 2.673 -2.399 -17.049 1.00 89.31 92 LYS A N 1
ATOM 748 C CA . LYS A 1 92 ? 1.522 -3.131 -16.499 1.00 89.31 92 LYS A CA 1
ATOM 749 C C . LYS A 1 92 ? 1.747 -3.516 -15.040 1.00 89.31 92 LYS A C 1
ATOM 751 O O . LYS A 1 92 ? 0.852 -3.307 -14.232 1.00 89.31 92 LYS A O 1
ATOM 756 N N . LEU A 1 93 ? 2.944 -3.997 -14.693 1.00 86.50 93 LEU A N 1
ATOM 757 C CA . LEU A 1 93 ? 3.294 -4.290 -13.299 1.00 86.50 93 LEU A CA 1
ATOM 758 C C . LEU A 1 93 ? 3.218 -3.040 -12.413 1.00 86.50 93 LEU A C 1
ATOM 760 O O . LEU A 1 93 ? 2.686 -3.095 -11.308 1.00 86.50 93 LEU A O 1
ATOM 764 N N . TYR A 1 94 ? 3.709 -1.897 -12.899 1.00 87.81 94 TYR A N 1
ATOM 765 C CA . TYR A 1 94 ? 3.587 -0.627 -12.183 1.00 87.81 94 TYR A CA 1
ATOM 766 C C . TYR A 1 94 ? 2.121 -0.208 -11.989 1.00 87.81 94 TYR A C 1
ATOM 768 O O . TYR A 1 94 ? 1.737 0.188 -10.892 1.00 87.81 94 TYR A O 1
ATOM 776 N N . GLU A 1 95 ? 1.293 -0.312 -13.028 1.00 90.94 95 GLU A N 1
ATOM 777 C CA . GLU A 1 95 ? -0.140 0.000 -12.958 1.00 90.94 95 GLU A CA 1
ATOM 778 C C . GLU A 1 95 ? -0.872 -0.918 -11.965 1.00 90.94 95 GLU A C 1
ATOM 780 O O . GLU A 1 95 ? -1.685 -0.439 -11.175 1.00 90.94 95 GLU A O 1
ATOM 785 N N . GLN A 1 96 ? -0.531 -2.210 -11.937 1.00 88.69 96 GLN A N 1
ATOM 786 C CA . GLN A 1 96 ? -1.030 -3.158 -10.937 1.00 88.69 96 GLN A CA 1
ATOM 787 C C . GLN A 1 96 ? -0.577 -2.788 -9.517 1.00 88.69 96 GLN A C 1
ATOM 789 O O . GLN A 1 96 ? -1.398 -2.793 -8.602 1.00 88.69 96 GLN A O 1
ATOM 794 N N . GLU A 1 97 ? 0.693 -2.407 -9.322 1.00 87.88 97 GLU A N 1
ATOM 795 C CA . GLU A 1 97 ? 1.211 -1.959 -8.018 1.00 87.88 97 GLU A CA 1
ATOM 796 C C . GLU A 1 97 ? 0.427 -0.736 -7.505 1.00 87.88 97 GLU A C 1
ATOM 798 O O . GLU A 1 97 ? 0.072 -0.688 -6.329 1.00 87.88 97 GLU A O 1
ATOM 803 N N . ILE A 1 98 ? 0.092 0.217 -8.384 1.00 92.56 98 ILE A N 1
ATOM 804 C CA . ILE A 1 98 ? -0.742 1.379 -8.036 1.00 92.56 98 ILE A CA 1
ATOM 805 C C . ILE A 1 98 ? -2.174 0.969 -7.680 1.00 92.56 98 ILE A C 1
ATOM 807 O O . ILE A 1 98 ? -2.671 1.405 -6.645 1.00 92.56 98 ILE A O 1
ATOM 811 N N . SER A 1 99 ? -2.814 0.113 -8.484 1.00 91.69 99 SER A N 1
ATOM 812 C CA . SER A 1 99 ? -4.178 -0.368 -8.204 1.00 91.69 99 SER A CA 1
ATOM 813 C C . SER A 1 99 ? -4.264 -1.032 -6.834 1.00 91.69 99 SER A C 1
ATOM 815 O O . SER A 1 99 ? -5.167 -0.743 -6.055 1.00 91.69 99 SER A O 1
ATOM 817 N N . LEU A 1 100 ? -3.279 -1.869 -6.506 1.00 88.50 100 LEU A N 1
ATOM 818 C CA . LEU A 1 100 ? -3.196 -2.499 -5.197 1.00 88.50 100 LEU A CA 1
ATOM 819 C C . LEU A 1 100 ? -3.084 -1.439 -4.092 1.00 88.50 100 LEU A C 1
ATOM 821 O O . LEU A 1 100 ? -3.826 -1.504 -3.114 1.00 88.50 100 LEU A O 1
ATOM 825 N N . ILE A 1 101 ? -2.174 -0.462 -4.215 1.00 90.56 101 ILE A N 1
ATOM 826 C CA . ILE A 1 101 ? -2.023 0.613 -3.213 1.00 90.56 101 ILE A CA 1
ATOM 827 C C . ILE A 1 101 ? -3.357 1.336 -2.973 1.00 90.56 101 ILE A C 1
ATOM 829 O O . ILE A 1 101 ? -3.718 1.585 -1.823 1.00 90.56 101 ILE A O 1
ATOM 833 N N . ASP A 1 102 ? -4.107 1.627 -4.036 1.00 92.88 102 ASP A N 1
ATOM 834 C CA . ASP A 1 102 ? -5.409 2.291 -3.943 1.00 92.88 102 ASP A CA 1
ATOM 835 C C . ASP A 1 102 ? -6.451 1.415 -3.215 1.00 92.88 102 ASP A C 1
ATOM 837 O O . ASP A 1 102 ? -7.183 1.903 -2.350 1.00 92.88 102 ASP A O 1
ATOM 841 N N . GLU A 1 103 ? -6.481 0.110 -3.495 1.00 92.06 103 GLU A N 1
ATOM 842 C CA . GLU A 1 103 ? -7.333 -0.858 -2.788 1.00 92.06 103 GLU A CA 1
ATOM 843 C C . GLU A 1 103 ? -6.978 -0.957 -1.296 1.00 92.06 103 GLU A C 1
ATOM 845 O O . GLU A 1 103 ? -7.865 -0.971 -0.439 1.00 92.06 103 GLU A O 1
ATOM 850 N N . GLN A 1 104 ? -5.686 -0.971 -0.963 1.00 91.12 104 GLN A N 1
ATOM 851 C CA . GLN A 1 104 ? -5.212 -1.027 0.420 1.00 91.12 104 GLN A CA 1
ATOM 852 C C . GLN A 1 104 ? -5.523 0.268 1.180 1.00 91.12 104 GLN A C 1
ATOM 854 O O . GLN A 1 104 ? -5.914 0.219 2.349 1.00 91.12 104 GLN A O 1
ATOM 859 N N . GLU A 1 105 ? -5.383 1.428 0.533 1.00 94.38 105 GLU A N 1
ATOM 860 C CA . GLU A 1 105 ? -5.809 2.714 1.089 1.00 94.38 105 GLU A CA 1
ATOM 861 C C . GLU A 1 105 ? -7.296 2.668 1.463 1.00 94.38 105 GLU A C 1
ATOM 863 O O . GLU A 1 105 ? -7.674 3.030 2.582 1.00 94.38 105 GLU A O 1
ATOM 868 N N . GLN A 1 106 ? -8.133 2.173 0.550 1.00 95.69 106 GLN A N 1
ATOM 869 C CA . GLN A 1 106 ? -9.568 2.064 0.771 1.00 95.69 106 GLN A CA 1
ATOM 870 C C . GLN A 1 106 ? -9.898 1.086 1.908 1.00 95.69 106 GLN A C 1
ATOM 872 O O . GLN A 1 106 ? -10.676 1.427 2.800 1.00 95.69 106 GLN A O 1
ATOM 877 N N . LEU A 1 107 ? -9.245 -0.078 1.946 1.00 94.38 107 LEU A N 1
ATOM 878 C CA . LEU A 1 107 ? -9.402 -1.066 3.014 1.00 94.38 107 LEU A CA 1
ATOM 879 C C . LEU A 1 107 ? -9.070 -0.473 4.396 1.00 94.38 107 LEU A C 1
ATOM 881 O O . LEU A 1 107 ? -9.818 -0.655 5.359 1.00 94.38 107 LEU A O 1
ATOM 885 N N . ARG A 1 108 ? -7.971 0.286 4.496 1.00 94.62 108 ARG A N 1
ATOM 886 C CA . ARG A 1 108 ? -7.567 0.995 5.723 1.00 94.62 108 ARG A CA 1
ATOM 887 C C . ARG A 1 108 ? -8.610 2.038 6.138 1.00 94.62 108 ARG A C 1
ATOM 889 O O . ARG A 1 108 ? -8.951 2.129 7.319 1.00 94.62 108 ARG A O 1
ATOM 896 N N . LYS A 1 109 ? -9.144 2.806 5.179 1.00 95.62 109 LYS A N 1
ATOM 897 C CA . LYS A 1 109 ? -10.207 3.797 5.424 1.00 95.62 109 LYS A CA 1
ATOM 898 C C . LYS A 1 109 ? -11.489 3.133 5.925 1.00 95.62 109 LYS A C 1
ATOM 900 O O . LYS A 1 109 ? -12.095 3.631 6.873 1.00 95.62 109 LYS A O 1
ATOM 905 N N . ASP A 1 110 ? -11.879 2.002 5.345 1.00 95.75 110 ASP A N 1
ATOM 906 C CA . ASP A 1 110 ? -13.078 1.270 5.756 1.00 95.75 110 ASP A CA 1
ATOM 907 C C . ASP A 1 110 ? -12.938 0.656 7.156 1.00 95.75 110 ASP A C 1
ATOM 909 O O . ASP A 1 110 ? -13.900 0.681 7.930 1.00 95.75 110 ASP A O 1
ATOM 913 N N . PHE A 1 111 ? -11.738 0.200 7.529 1.00 94.94 111 PHE A N 1
ATOM 914 C CA . PHE A 1 111 ? -11.441 -0.244 8.893 1.00 94.94 111 PHE A CA 1
ATOM 915 C C . PHE A 1 111 ? -11.559 0.903 9.910 1.00 94.94 111 PHE A C 1
ATOM 917 O O . PHE A 1 111 ? -12.289 0.788 10.894 1.00 94.94 111 PHE A O 1
ATOM 924 N N . VAL A 1 112 ? -10.923 2.051 9.648 1.00 93.50 112 VAL A N 1
ATOM 925 C CA . VAL A 1 112 ? -10.996 3.238 10.527 1.00 93.50 112 VAL A CA 1
ATOM 926 C C . VAL A 1 112 ? -12.417 3.798 10.638 1.00 93.50 112 VAL A C 1
ATOM 928 O O . VAL A 1 112 ? -12.807 4.319 11.685 1.00 93.50 112 VAL A O 1
ATOM 931 N N . ALA A 1 113 ? -13.207 3.682 9.571 1.00 92.38 113 ALA A N 1
ATOM 932 C CA . ALA A 1 113 ? -14.620 4.047 9.556 1.00 92.38 113 ALA A CA 1
ATOM 933 C C . ALA A 1 113 ? -15.528 3.005 10.238 1.00 92.38 113 ALA A C 1
ATOM 935 O O . ALA A 1 113 ? -16.747 3.175 10.231 1.00 92.38 113 ALA A O 1
ATOM 936 N N . LYS A 1 114 ? -14.957 1.936 10.817 1.00 91.69 114 LYS A N 1
ATOM 937 C CA . LYS A 1 114 ? -15.668 0.829 11.477 1.00 91.69 114 LYS A CA 1
ATOM 938 C C . LYS A 1 114 ? -16.685 0.129 10.562 1.00 91.69 114 LYS A C 1
ATOM 940 O O . LYS A 1 114 ? -17.675 -0.417 11.042 1.00 91.69 114 LYS A O 1
ATOM 945 N N . LYS A 1 115 ? -16.458 0.145 9.242 1.00 94.50 115 LYS A N 1
ATOM 946 C CA . LYS A 1 115 ? -17.298 -0.565 8.260 1.00 94.50 115 LYS A CA 1
ATOM 947 C C . LYS A 1 115 ? -16.940 -2.042 8.143 1.00 94.50 115 LYS A C 1
ATOM 949 O O . LYS A 1 115 ? -17.791 -2.839 7.768 1.00 94.50 115 LYS A O 1
ATOM 954 N N . ILE A 1 116 ? -15.687 -2.373 8.438 1.00 93.81 116 ILE A N 1
ATOM 955 C CA . ILE A 1 116 ? -15.169 -3.738 8.492 1.00 93.81 116 ILE A CA 1
ATOM 956 C C . ILE A 1 116 ? -14.547 -3.986 9.861 1.00 93.81 116 ILE A C 1
ATOM 958 O O . ILE A 1 116 ? -14.056 -3.069 10.526 1.00 93.81 116 ILE A O 1
ATOM 962 N N . THR A 1 117 ? -14.572 -5.239 10.283 1.00 92.75 117 THR A N 1
ATOM 963 C CA . THR A 1 117 ? -13.960 -5.697 11.527 1.00 92.75 117 THR A CA 1
ATOM 964 C C . THR A 1 117 ? -12.439 -5.779 11.405 1.00 92.75 117 THR A C 1
ATOM 966 O O . THR A 1 117 ? -11.865 -5.806 10.315 1.00 92.75 117 THR A O 1
ATOM 969 N N . ARG A 1 118 ? -11.766 -5.868 12.556 1.00 90.06 118 ARG A N 1
ATOM 970 C CA . ARG A 1 118 ? -10.324 -6.135 12.633 1.00 90.06 118 ARG A CA 1
ATOM 971 C C . ARG A 1 118 ? -9.943 -7.424 11.909 1.00 90.06 118 ARG A C 1
ATOM 973 O O . ARG A 1 118 ? -8.957 -7.441 11.182 1.00 90.06 118 ARG A O 1
ATOM 980 N N . ASP A 1 119 ? -10.722 -8.484 12.091 1.00 90.44 119 ASP A N 1
ATOM 981 C CA . ASP A 1 119 ? -10.421 -9.784 11.493 1.00 90.44 119 ASP A CA 1
ATOM 982 C C . ASP A 1 119 ? -10.574 -9.738 9.968 1.00 90.44 119 ASP A C 1
ATOM 984 O O . ASP A 1 119 ? -9.700 -10.220 9.248 1.00 90.44 119 ASP A O 1
ATOM 988 N N . GLU A 1 120 ? -11.611 -9.068 9.458 1.00 90.75 120 GLU A N 1
ATOM 989 C CA . GLU A 1 120 ? -11.770 -8.816 8.020 1.00 90.75 120 GLU A CA 1
ATOM 990 C C . GLU A 1 120 ? -10.624 -7.964 7.462 1.00 90.75 120 GLU A C 1
ATOM 992 O O . GLU A 1 120 ? -10.075 -8.282 6.406 1.00 90.75 120 GLU A O 1
ATOM 997 N N . PHE A 1 121 ? -10.209 -6.915 8.176 1.00 91.50 121 PHE A N 1
ATOM 998 C CA . PHE A 1 121 ? -9.057 -6.101 7.791 1.00 91.50 121 PHE A CA 1
ATOM 999 C C . PHE A 1 121 ? -7.761 -6.931 7.731 1.00 91.50 121 PHE A C 1
ATOM 1001 O O . PHE A 1 121 ? -6.997 -6.843 6.766 1.00 91.50 121 PHE A O 1
ATOM 1008 N N . LEU A 1 122 ? -7.517 -7.793 8.721 1.00 87.94 122 LEU A N 1
ATOM 1009 C CA . LEU A 1 122 ? -6.338 -8.662 8.770 1.00 87.94 122 LEU A CA 1
ATOM 1010 C C . LEU A 1 122 ? -6.335 -9.710 7.649 1.00 87.94 122 LEU A C 1
ATOM 1012 O O . LEU A 1 122 ? -5.293 -9.945 7.035 1.00 87.94 122 LEU A O 1
ATOM 1016 N N . ILE A 1 123 ? -7.484 -10.316 7.344 1.00 87.44 123 ILE A N 1
ATOM 1017 C CA . ILE A 1 123 ? -7.615 -11.283 6.246 1.00 87.44 123 ILE A CA 1
ATOM 1018 C C . ILE A 1 123 ? -7.339 -10.607 4.898 1.00 87.44 123 ILE A C 1
ATOM 1020 O O . ILE A 1 123 ? -6.516 -11.102 4.123 1.00 87.44 123 ILE A O 1
ATOM 1024 N N . ASN A 1 124 ? -7.971 -9.462 4.637 1.00 84.69 124 ASN A N 1
ATOM 1025 C CA . ASN A 1 124 ? -7.831 -8.754 3.364 1.00 84.69 124 ASN A CA 1
ATOM 1026 C C . ASN A 1 124 ? -6.422 -8.155 3.190 1.00 84.69 124 ASN A C 1
ATOM 1028 O O . ASN A 1 124 ? -5.816 -8.298 2.128 1.00 84.69 124 ASN A O 1
ATOM 1032 N N . SER A 1 125 ? -5.823 -7.603 4.252 1.00 81.06 125 SER A N 1
ATOM 1033 C CA . SER A 1 125 ? -4.437 -7.102 4.210 1.00 81.06 125 SER A CA 1
ATOM 1034 C C . SER A 1 125 ? -3.393 -8.215 4.015 1.00 81.06 125 SER A C 1
ATOM 1036 O O . SER A 1 125 ? -2.322 -7.982 3.452 1.00 81.06 125 SER A O 1
ATOM 1038 N N . MET A 1 126 ? -3.676 -9.453 4.442 1.00 73.62 126 MET A N 1
ATOM 1039 C CA . MET A 1 126 ? -2.830 -10.612 4.131 1.00 73.62 126 MET A CA 1
ATOM 1040 C C . MET A 1 126 ? -2.941 -11.046 2.666 1.00 73.62 126 MET A C 1
ATOM 1042 O O . MET A 1 126 ? -1.945 -11.491 2.089 1.00 73.62 126 MET A O 1
ATOM 1046 N N . GLN A 1 127 ? -4.123 -10.928 2.056 1.00 66.31 127 GLN A N 1
ATOM 1047 C CA . GLN A 1 127 ? -4.312 -11.221 0.632 1.00 66.31 127 GLN A CA 1
ATOM 1048 C C . GLN A 1 127 ? -3.575 -10.213 -0.251 1.00 66.31 127 GLN A C 1
ATOM 1050 O O . GLN A 1 127 ? -2.867 -10.639 -1.163 1.00 66.31 127 GLN A O 1
ATOM 1055 N N . TYR A 1 128 ? -3.620 -8.922 0.099 1.00 66.00 128 TYR A N 1
ATOM 1056 C CA . TYR A 1 128 ? -2.791 -7.885 -0.523 1.00 66.00 128 TYR A CA 1
ATOM 1057 C C . TYR A 1 128 ? -1.307 -8.287 -0.540 1.00 66.00 128 TYR A C 1
ATOM 1059 O O . TYR A 1 128 ? -0.650 -8.283 -1.582 1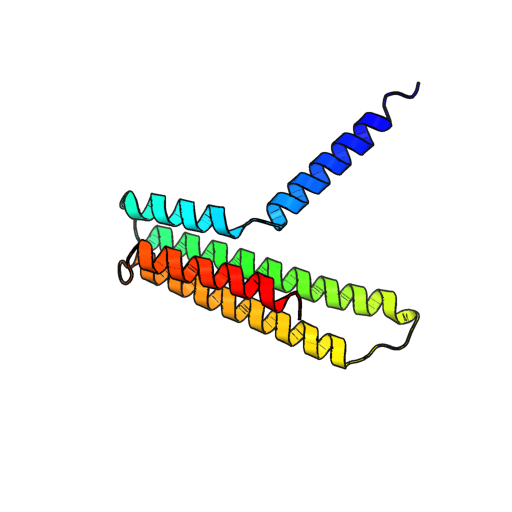.00 66.00 128 TYR A O 1
ATOM 1067 N N . LYS A 1 129 ? -0.781 -8.714 0.618 1.00 65.06 129 LYS A N 1
ATOM 1068 C CA . LYS A 1 129 ? 0.631 -9.106 0.753 1.00 65.06 129 LYS A CA 1
ATOM 1069 C C . LYS A 1 129 ? 0.968 -10.271 -0.168 1.00 65.06 129 LYS A C 1
ATOM 1071 O O . LYS A 1 129 ? 2.007 -10.247 -0.813 1.00 65.06 129 LYS A O 1
ATOM 1076 N N . LYS A 1 130 ? 0.087 -11.269 -0.273 1.00 59.75 130 LYS A N 1
ATOM 1077 C CA . LYS A 1 130 ? 0.287 -12.406 -1.183 1.00 59.75 130 LYS A CA 1
ATOM 1078 C C . LYS A 1 130 ? 0.256 -11.986 -2.654 1.00 59.75 130 LYS A C 1
ATOM 1080 O O . LYS A 1 130 ? 1.154 -12.401 -3.379 1.00 59.75 130 LYS A O 1
ATOM 1085 N N . GLY A 1 131 ? -0.695 -11.150 -3.076 1.00 57.38 131 GLY A N 1
ATOM 1086 C CA . GLY A 1 131 ? -0.759 -10.638 -4.455 1.00 57.38 131 GLY A CA 1
ATOM 1087 C C . GLY A 1 131 ? 0.543 -9.949 -4.876 1.00 57.38 131 GLY A C 1
ATOM 1088 O O . GLY A 1 131 ? 1.121 -10.273 -5.908 1.00 57.38 131 GLY A O 1
ATOM 1089 N N . PHE A 1 132 ? 1.103 -9.129 -3.985 1.00 54.91 132 PHE A N 1
ATOM 1090 C CA . PHE A 1 132 ? 2.370 -8.429 -4.210 1.00 54.91 132 PHE A CA 1
ATOM 1091 C C . PHE A 1 132 ? 3.598 -9.353 -4.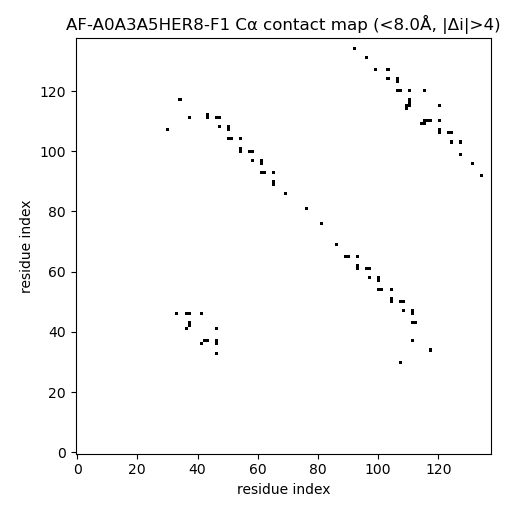377 1.00 54.91 132 PHE A C 1
ATOM 1093 O O . PHE A 1 132 ? 4.575 -8.976 -5.029 1.00 54.91 132 PHE A O 1
ATOM 1100 N N . PHE A 1 133 ? 3.583 -10.552 -3.779 1.00 47.09 133 PHE A N 1
ATOM 1101 C CA . PHE A 1 133 ? 4.679 -11.526 -3.879 1.00 47.09 133 PHE A CA 1
ATOM 1102 C C . PHE A 1 133 ? 4.545 -12.477 -5.075 1.00 47.09 133 PHE A C 1
ATOM 1104 O O . PHE A 1 133 ? 5.568 -12.880 -5.627 1.00 47.09 133 PHE A O 1
ATOM 1111 N N . PHE A 1 134 ? 3.325 -12.838 -5.484 1.00 44.38 134 PHE A N 1
ATOM 1112 C CA . PHE A 1 134 ? 3.116 -13.771 -6.597 1.00 44.38 134 PHE A CA 1
ATOM 1113 C C . PHE A 1 134 ? 3.259 -13.102 -7.972 1.00 44.38 134 PHE A C 1
ATOM 1115 O O . PHE A 1 134 ? 3.860 -13.706 -8.858 1.00 44.38 134 PHE A O 1
ATOM 1122 N N . ASP A 1 135 ? 2.857 -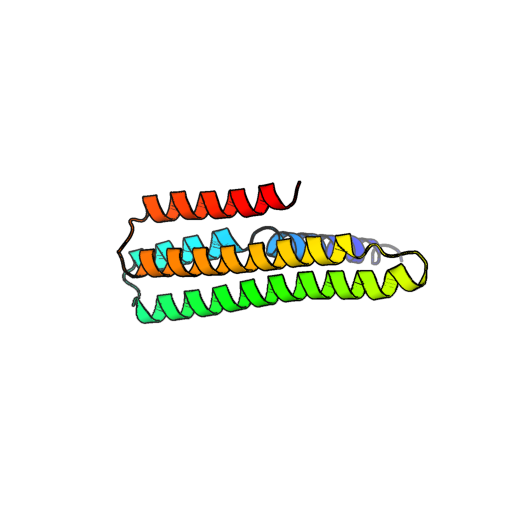11.837 -8.125 1.00 45.94 135 ASP A N 1
ATOM 1123 C CA . ASP A 1 135 ? 2.970 -11.118 -9.408 1.00 45.94 135 ASP A CA 1
ATOM 1124 C C . ASP A 1 135 ? 4.410 -10.684 -9.754 1.00 45.94 135 ASP A C 1
ATOM 1126 O O . ASP A 1 135 ? 4.687 -10.236 -10.863 1.00 45.94 135 ASP A O 1
ATOM 1130 N N . ARG A 1 136 ? 5.366 -10.846 -8.827 1.00 43.16 136 ARG A N 1
ATOM 1131 C CA . ARG A 1 136 ? 6.802 -10.597 -9.065 1.00 43.16 136 ARG A CA 1
ATOM 1132 C C . ARG A 1 136 ? 7.598 -11.826 -9.513 1.00 43.16 136 ARG A C 1
ATOM 1134 O O . ARG A 1 136 ? 8.787 -11.685 -9.791 1.00 43.16 136 ARG A O 1
ATOM 1141 N N . LEU A 1 137 ? 6.988 -13.012 -9.529 1.00 36.78 137 LEU A N 1
ATOM 1142 C CA . LEU A 1 137 ? 7.653 -14.283 -9.860 1.00 36.78 137 LEU A CA 1
ATOM 1143 C C . LEU A 1 137 ? 7.130 -14.939 -11.151 1.00 36.78 137 LEU A C 1
ATOM 1145 O O . LEU A 1 137 ? 7.606 -16.022 -11.492 1.00 36.78 137 LEU A O 1
ATOM 1149 N N . GLY A 1 138 ? 6.163 -14.313 -11.830 1.00 34.53 138 GLY A N 1
ATOM 1150 C CA . GLY A 1 138 ? 5.605 -14.760 -13.110 1.00 34.53 138 GLY A CA 1
ATOM 1151 C C . GLY A 1 138 ? 6.311 -14.147 -14.308 1.00 34.53 138 GLY A C 1
ATOM 1152 O O . GLY A 1 138 ? 6.502 -12.911 -14.295 1.00 34.53 138 GLY A O 1
#